Protein AF-H8FYE5-F1 (afdb_monomer_lite)

pLDDT: mean 70.06, std 17.18, range [33.38, 90.69]

Sequence (124 aa):
MNSFDYTNSSDLERLRLALVTTSDHDRAMIVAFCMTSGLMLPKGFAMRWLWWVSRKNRFVKMTAALTHPKTKPLLDDMWRETINWMVAGKDQNDPKSAGGWNSNELNLFVEFLRFIGVFRRRAA

Foldseek 3Di:
DDPPPLLDLVSLVVVLVLCPPPDQLVLQLLLQCCLVVVQDDPDDDSVVVLVVQDPPPSSVVSSVVSPDPVCVVVSVVSSVVVSVLSNVADDPPDPPPPHHGDPVSVVVSVVVCVVVCSPPDPDD

Organism: NCBI:txid1150626

Structure (mmCIF, N/CA/C/O backbone):
data_AF-H8FYE5-F1
#
_entry.id   AF-H8FYE5-F1
#
loop_
_atom_site.group_PDB
_atom_site.id
_atom_site.type_symbol
_atom_site.label_atom_id
_atom_site.label_alt_id
_atom_site.label_comp_id
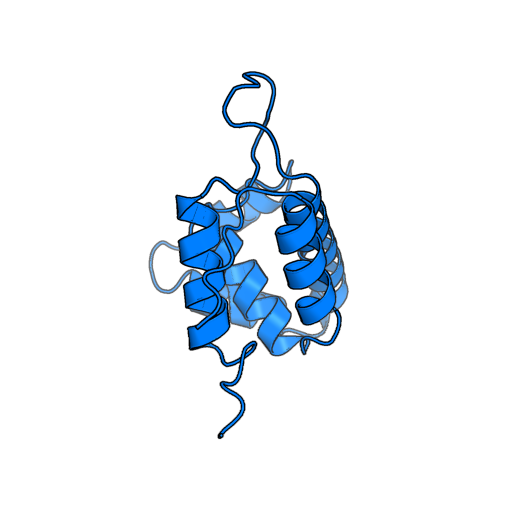_atom_site.label_asym_id
_atom_site.label_entity_id
_atom_site.label_seq_id
_atom_site.pdbx_PDB_ins_code
_atom_site.Cartn_x
_atom_site.Cartn_y
_atom_site.Cartn_z
_atom_site.occupancy
_atom_site.B_iso_or_equiv
_atom_site.auth_seq_id
_atom_site.auth_comp_id
_atom_site.auth_asym_id
_atom_site.auth_atom_id
_atom_site.pdbx_PDB_model_num
ATOM 1 N N . MET A 1 1 ? 8.090 -24.646 -1.520 1.00 35.22 1 MET A N 1
ATOM 2 C CA . MET A 1 1 ? 7.882 -23.186 -1.406 1.00 35.22 1 MET A CA 1
ATOM 3 C C . MET A 1 1 ? 8.187 -22.604 -2.767 1.00 35.22 1 MET A C 1
ATOM 5 O O . MET A 1 1 ? 9.334 -22.695 -3.175 1.00 35.22 1 MET A O 1
ATOM 9 N N . ASN A 1 2 ? 7.193 -22.088 -3.489 1.00 35.72 2 ASN A N 1
ATOM 10 C CA . ASN A 1 2 ? 7.477 -21.366 -4.728 1.00 35.72 2 ASN A CA 1
ATOM 11 C C . ASN A 1 2 ? 8.024 -19.996 -4.323 1.00 35.72 2 ASN A C 1
ATOM 13 O O . ASN A 1 2 ? 7.284 -19.173 -3.780 1.00 35.72 2 ASN A O 1
ATOM 17 N N . SER A 1 3 ? 9.329 -19.792 -4.495 1.00 37.16 3 SER A N 1
ATOM 18 C CA . SER A 1 3 ? 9.897 -18.452 -4.541 1.00 37.16 3 SER A CA 1
ATOM 19 C C . SER A 1 3 ? 9.290 -17.783 -5.764 1.00 37.16 3 SER A C 1
ATOM 21 O O . SER A 1 3 ? 9.541 -18.188 -6.894 1.00 37.16 3 SER A O 1
ATOM 23 N N . PHE A 1 4 ? 8.401 -16.828 -5.542 1.00 45.56 4 PHE A N 1
ATOM 24 C CA . PHE A 1 4 ? 8.023 -15.923 -6.609 1.00 45.56 4 PHE A CA 1
ATOM 25 C C . PHE A 1 4 ? 9.262 -15.078 -6.904 1.00 45.56 4 PHE A C 1
ATOM 27 O O . PHE A 1 4 ? 9.685 -14.288 -6.058 1.00 45.56 4 PHE A O 1
ATOM 34 N N . ASP A 1 5 ? 9.861 -15.271 -8.073 1.00 49.16 5 ASP A N 1
ATOM 35 C CA . ASP A 1 5 ? 10.807 -14.307 -8.616 1.00 49.16 5 ASP A CA 1
ATOM 36 C C . ASP A 1 5 ? 9.969 -13.138 -9.124 1.00 49.16 5 ASP A C 1
ATOM 38 O O . ASP A 1 5 ? 9.611 -13.058 -10.297 1.00 49.16 5 ASP A O 1
ATOM 42 N N . TYR A 1 6 ? 9.600 -12.233 -8.212 1.00 52.91 6 TYR A N 1
ATOM 43 C CA . TYR A 1 6 ? 8.735 -11.081 -8.484 1.00 52.91 6 TYR A CA 1
ATOM 44 C C . TYR A 1 6 ? 9.371 -10.029 -9.429 1.00 52.91 6 TYR A C 1
ATOM 46 O O . TYR A 1 6 ? 9.000 -8.860 -9.435 1.00 52.91 6 TYR A O 1
ATOM 54 N N . THR A 1 7 ? 10.355 -10.436 -10.225 1.00 53.31 7 THR A N 1
ATOM 55 C CA . THR A 1 7 ? 11.058 -9.658 -11.244 1.00 53.31 7 THR A CA 1
ATOM 56 C C . THR A 1 7 ? 10.330 -9.656 -12.591 1.00 53.31 7 THR A C 1
ATOM 58 O O . THR A 1 7 ? 10.700 -8.881 -13.469 1.00 53.31 7 THR A O 1
ATOM 61 N N . ASN A 1 8 ? 9.298 -10.492 -12.775 1.00 61.72 8 ASN A N 1
ATOM 62 C CA . ASN A 1 8 ? 8.506 -10.552 -14.004 1.00 61.72 8 ASN A CA 1
ATOM 63 C C . ASN A 1 8 ? 7.074 -10.011 -13.804 1.00 61.72 8 ASN A C 1
ATOM 65 O O . ASN A 1 8 ? 6.478 -10.120 -12.731 1.00 61.72 8 ASN A O 1
ATOM 69 N N . SER A 1 9 ? 6.494 -9.448 -14.868 1.00 63.34 9 SER A N 1
ATOM 70 C CA . SER A 1 9 ? 5.154 -8.837 -14.854 1.00 63.34 9 SER A CA 1
ATOM 71 C C . SER A 1 9 ? 4.027 -9.808 -14.483 1.00 63.34 9 SER A C 1
ATOM 73 O O . SER A 1 9 ? 3.003 -9.386 -13.946 1.00 63.34 9 SER A O 1
ATOM 75 N N . SER A 1 10 ? 4.207 -11.110 -14.724 1.00 67.31 10 SER A N 1
ATOM 76 C CA . SER A 1 10 ? 3.186 -12.120 -14.428 1.00 67.31 10 SER A CA 1
ATOM 77 C C . SER A 1 10 ? 3.012 -12.356 -12.924 1.00 67.31 10 SER A C 1
ATOM 79 O O . SER A 1 10 ? 1.884 -12.506 -12.453 1.00 67.31 10 SER A O 1
ATOM 81 N N . ASP A 1 11 ? 4.100 -12.326 -12.151 1.00 68.38 11 ASP A N 1
ATOM 82 C CA . ASP A 1 11 ? 4.051 -12.498 -10.698 1.00 68.38 11 ASP A CA 1
ATOM 83 C C . ASP A 1 11 ? 3.521 -11.243 -9.995 1.00 68.38 11 ASP A C 1
ATOM 85 O O . ASP A 1 11 ? 2.785 -11.352 -9.012 1.00 68.38 11 ASP A O 1
ATOM 89 N N . LEU A 1 12 ? 3.789 -10.059 -10.555 1.00 71.00 12 LEU A N 1
ATOM 90 C CA . LEU A 1 12 ? 3.176 -8.796 -10.130 1.00 71.00 12 LEU A CA 1
ATOM 91 C C . LEU A 1 12 ? 1.659 -8.782 -10.370 1.00 71.00 12 LEU A C 1
ATOM 93 O O . LEU A 1 12 ? 0.900 -8.359 -9.497 1.00 71.00 12 LEU A O 1
ATOM 97 N N . GLU A 1 13 ? 1.192 -9.303 -11.507 1.00 72.25 13 GLU A N 1
ATOM 98 C CA . GLU A 1 13 ? -0.245 -9.402 -11.791 1.00 72.25 13 GLU A CA 1
ATOM 99 C C . GLU A 1 13 ? -0.937 -10.425 -10.871 1.00 72.25 13 GLU A C 1
ATOM 101 O O . GLU A 1 13 ? -2.023 -10.163 -10.353 1.00 72.25 13 GLU A O 1
ATOM 106 N N . ARG A 1 14 ? -0.292 -11.563 -10.569 1.00 75.69 14 ARG A N 1
ATOM 107 C CA . ARG A 1 14 ? -0.790 -12.519 -9.559 1.00 75.69 14 ARG A CA 1
ATOM 108 C C . ARG A 1 14 ? -0.896 -11.883 -8.175 1.00 75.69 14 ARG A C 1
ATOM 110 O O . ARG A 1 14 ? -1.896 -12.088 -7.484 1.00 75.69 14 ARG A O 1
ATOM 117 N N . LEU A 1 15 ? 0.116 -11.108 -7.781 1.00 77.00 15 LEU A N 1
ATOM 118 C CA . LEU A 1 15 ? 0.131 -10.382 -6.515 1.00 77.00 15 LEU A CA 1
ATOM 119 C C . LEU A 1 15 ? -1.018 -9.369 -6.458 1.00 77.00 15 LEU A C 1
ATOM 121 O O . LEU A 1 15 ? -1.772 -9.356 -5.487 1.00 77.00 15 LEU A O 1
ATOM 125 N N . ARG A 1 16 ? -1.225 -8.595 -7.529 1.00 78.12 16 ARG A N 1
ATOM 126 C CA . ARG A 1 16 ? -2.368 -7.686 -7.667 1.00 78.12 16 ARG A CA 1
ATOM 127 C C . ARG A 1 16 ? -3.702 -8.407 -7.504 1.00 78.12 16 ARG A C 1
ATOM 129 O O . ARG A 1 16 ? -4.552 -7.924 -6.761 1.00 78.12 16 ARG A O 1
ATOM 136 N N . LEU A 1 17 ? -3.911 -9.523 -8.203 1.00 79.94 17 LEU A N 1
ATOM 137 C CA . LEU A 1 17 ? -5.181 -10.252 -8.154 1.00 79.94 17 LEU A CA 1
ATOM 138 C C . LEU A 1 17 ? -5.512 -10.707 -6.730 1.00 79.94 17 LEU A C 1
ATOM 140 O O . LEU A 1 17 ? -6.659 -10.593 -6.301 1.00 79.94 17 LEU A O 1
ATOM 144 N N . ALA A 1 18 ? -4.504 -11.140 -5.971 1.00 79.38 18 ALA A N 1
ATOM 145 C CA . ALA A 1 18 ? -4.682 -11.525 -4.576 1.00 79.38 18 ALA A CA 1
ATOM 146 C C . ALA A 1 18 ? -5.030 -10.345 -3.645 1.00 79.38 18 ALA A C 1
ATOM 148 O O . ALA A 1 18 ? -5.592 -10.555 -2.572 1.00 79.38 18 ALA A O 1
ATOM 149 N N . LEU A 1 19 ? -4.734 -9.110 -4.058 1.00 82.81 19 LEU A N 1
ATOM 150 C CA . LEU A 1 19 ? -5.026 -7.892 -3.303 1.00 82.81 19 LEU A CA 1
ATOM 151 C C . LEU A 1 19 ? -6.408 -7.288 -3.617 1.00 82.81 19 LEU A C 1
ATOM 153 O O . LEU A 1 19 ? -6.904 -6.444 -2.873 1.00 82.81 19 LEU A O 1
ATOM 157 N N . VAL A 1 20 ? -7.089 -7.715 -4.685 1.00 78.56 20 VAL A N 1
ATOM 158 C CA . VAL A 1 20 ? -8.405 -7.156 -5.066 1.00 78.56 20 VAL A CA 1
ATOM 159 C C . VAL A 1 20 ? -9.440 -7.307 -3.941 1.00 78.56 20 VAL A C 1
ATOM 161 O O . VAL A 1 20 ? -10.239 -6.399 -3.697 1.00 78.56 20 VAL A O 1
ATOM 164 N N . THR A 1 21 ? -9.397 -8.422 -3.211 1.00 76.06 21 THR A N 1
ATOM 165 C CA . THR A 1 21 ? -10.352 -8.761 -2.143 1.00 76.06 21 THR A CA 1
ATOM 166 C C . THR A 1 21 ? -9.931 -8.274 -0.754 1.00 76.06 21 THR A C 1
ATOM 168 O O . THR A 1 21 ? -10.549 -8.648 0.240 1.00 76.06 21 THR A O 1
ATOM 171 N N . THR A 1 22 ? -8.871 -7.471 -0.656 1.00 85.62 22 THR A N 1
ATOM 172 C CA . THR A 1 22 ? -8.345 -6.971 0.619 1.00 85.62 22 THR A CA 1
ATOM 173 C C . THR A 1 22 ? -9.330 -6.006 1.286 1.00 85.62 22 THR A C 1
ATOM 175 O O . THR A 1 22 ? -9.920 -5.163 0.608 1.00 85.62 22 THR A O 1
ATOM 178 N N . SER A 1 23 ? -9.510 -6.130 2.606 1.00 90.00 23 SER A N 1
ATOM 179 C CA . SER A 1 23 ? -10.424 -5.285 3.388 1.00 90.00 23 SER A CA 1
ATOM 180 C C . SER A 1 23 ? -9.965 -3.821 3.420 1.00 90.00 23 SER A C 1
ATOM 182 O O . SER A 1 23 ? -8.776 -3.549 3.275 1.00 90.00 23 SER A O 1
ATOM 184 N N . ASP A 1 24 ? -10.869 -2.866 3.663 1.00 89.56 24 ASP A N 1
ATOM 185 C CA . ASP A 1 24 ? -10.500 -1.441 3.774 1.00 89.56 24 ASP A CA 1
ATOM 186 C C . ASP A 1 24 ? -9.427 -1.196 4.849 1.00 89.56 24 ASP A C 1
ATOM 188 O O . ASP A 1 24 ? -8.533 -0.372 4.663 1.00 89.56 24 ASP A O 1
ATOM 192 N N . HIS A 1 25 ? -9.481 -1.939 5.958 1.00 90.06 25 HIS A N 1
ATOM 193 C CA . HIS A 1 25 ? -8.484 -1.840 7.022 1.00 90.06 25 HIS A CA 1
ATOM 194 C C . HIS A 1 25 ? -7.093 -2.257 6.533 1.00 90.06 25 HIS A C 1
ATOM 196 O O . HIS A 1 25 ? -6.123 -1.519 6.702 1.00 90.06 25 HIS A O 1
ATOM 202 N N . ASP A 1 26 ? -7.008 -3.403 5.863 1.00 90.69 26 ASP A N 1
ATOM 203 C CA . ASP A 1 26 ? -5.751 -3.914 5.324 1.00 90.69 26 ASP A CA 1
ATOM 204 C C . ASP A 1 26 ? -5.238 -3.022 4.187 1.00 90.69 26 ASP A C 1
ATOM 206 O O . ASP A 1 26 ? -4.050 -2.712 4.139 1.00 90.69 26 ASP A O 1
ATOM 210 N N . ARG A 1 27 ? -6.124 -2.517 3.314 1.00 90.69 27 ARG A N 1
ATOM 211 C CA . ARG A 1 27 ? -5.770 -1.526 2.282 1.00 90.69 27 ARG A CA 1
ATOM 212 C C . ARG A 1 27 ? -5.144 -0.287 2.916 1.00 90.69 27 ARG A C 1
ATOM 214 O O . ARG A 1 27 ? -4.101 0.167 2.452 1.00 90.69 27 ARG A O 1
ATOM 221 N N . ALA A 1 28 ? -5.732 0.230 3.996 1.00 90.56 28 ALA A N 1
ATOM 222 C CA . ALA A 1 28 ? -5.199 1.379 4.723 1.00 90.56 28 ALA A CA 1
ATOM 223 C C . ALA A 1 28 ? -3.819 1.090 5.328 1.00 90.56 28 ALA A C 1
ATOM 225 O O . ALA A 1 28 ? -2.921 1.923 5.208 1.00 90.56 28 ALA A O 1
ATOM 226 N N . MET A 1 29 ? -3.619 -0.090 5.923 1.00 90.69 29 MET A N 1
ATOM 227 C CA . MET A 1 29 ? -2.310 -0.516 6.431 1.00 90.69 29 MET A CA 1
ATOM 228 C C . MET A 1 29 ? -1.268 -0.614 5.315 1.00 90.69 29 MET A C 1
ATOM 230 O O . MET A 1 29 ? -0.144 -0.146 5.481 1.00 90.69 29 MET A O 1
ATOM 234 N N . ILE A 1 30 ? -1.634 -1.188 4.171 1.00 89.56 30 ILE A N 1
ATOM 235 C CA . ILE A 1 30 ? -0.742 -1.358 3.024 1.00 89.56 30 ILE A CA 1
ATOM 236 C C . ILE A 1 30 ? -0.342 -0.003 2.441 1.00 89.56 30 ILE A C 1
ATOM 238 O O . ILE A 1 30 ? 0.847 0.278 2.298 1.00 89.56 30 ILE A O 1
ATOM 242 N N . VAL A 1 31 ? -1.315 0.866 2.163 1.00 88.44 31 VAL A N 1
ATOM 243 C CA . VAL A 1 31 ? -1.057 2.222 1.662 1.00 88.44 31 VAL A CA 1
ATOM 244 C C . VAL A 1 31 ? -0.194 2.999 2.654 1.00 88.44 31 VAL A C 1
ATOM 246 O O . VAL A 1 31 ? 0.785 3.634 2.255 1.00 88.44 31 VAL A O 1
ATOM 249 N N . ALA A 1 32 ? -0.504 2.916 3.952 1.00 87.44 32 ALA A N 1
ATOM 250 C CA . ALA A 1 32 ? 0.286 3.570 4.984 1.00 87.44 32 ALA A CA 1
ATOM 251 C C . ALA A 1 32 ? 1.736 3.066 4.988 1.00 87.44 32 ALA A C 1
ATOM 253 O O . ALA A 1 32 ? 2.661 3.877 5.042 1.00 87.44 32 ALA A O 1
ATOM 254 N N . PHE A 1 33 ? 1.947 1.753 4.880 1.00 86.88 33 PHE A N 1
ATOM 255 C CA . PHE A 1 33 ? 3.279 1.161 4.803 1.00 86.88 33 PHE A CA 1
ATOM 256 C C . PHE A 1 33 ? 4.051 1.674 3.585 1.00 86.88 33 PHE A C 1
ATOM 258 O O . PHE A 1 33 ? 5.133 2.237 3.763 1.00 86.88 33 PHE A O 1
ATOM 265 N N . CYS A 1 34 ? 3.476 1.573 2.381 1.00 82.38 34 CYS A N 1
ATOM 266 C CA . CYS A 1 34 ? 4.102 2.034 1.138 1.00 82.38 34 CYS A CA 1
ATOM 267 C C . CYS A 1 34 ? 4.553 3.495 1.232 1.00 82.38 34 CYS A C 1
ATOM 269 O O . CYS A 1 34 ? 5.683 3.833 0.881 1.00 82.38 34 CYS A O 1
ATOM 271 N N . MET A 1 35 ? 3.687 4.348 1.777 1.00 79.44 35 MET A N 1
ATOM 272 C CA . MET A 1 35 ? 3.929 5.777 1.935 1.00 79.44 35 MET A CA 1
ATOM 273 C C . MET A 1 35 ? 4.987 6.088 3.003 1.00 79.44 35 MET A C 1
ATOM 275 O O . MET A 1 35 ? 5.848 6.939 2.788 1.00 79.44 35 MET A O 1
ATOM 279 N N . THR A 1 36 ? 4.951 5.424 4.166 1.00 79.00 36 THR A N 1
ATOM 280 C CA . THR A 1 36 ? 5.938 5.677 5.233 1.00 79.00 36 THR A CA 1
ATOM 281 C C . THR A 1 36 ? 7.317 5.107 4.945 1.00 79.00 36 THR A C 1
ATOM 283 O O . THR A 1 36 ? 8.305 5.671 5.414 1.00 79.00 36 THR A O 1
ATOM 286 N N . SER A 1 37 ? 7.375 4.005 4.200 1.00 75.94 37 SER A N 1
ATOM 287 C CA . SER A 1 37 ? 8.610 3.308 3.844 1.00 75.94 37 SER A CA 1
ATOM 288 C C . SER A 1 37 ? 9.223 3.838 2.544 1.00 75.94 37 SER A C 1
ATOM 290 O O . SER A 1 37 ? 10.305 3.404 2.169 1.00 75.94 37 SER A O 1
ATOM 292 N N . GLY A 1 38 ? 8.555 4.780 1.864 1.00 72.12 38 GLY A N 1
ATOM 293 C CA . GLY A 1 38 ? 9.042 5.378 0.620 1.00 72.12 38 GLY A CA 1
ATOM 294 C C . GLY A 1 38 ? 9.028 4.428 -0.579 1.00 72.12 38 GLY A C 1
ATOM 295 O O . GLY A 1 38 ? 9.727 4.691 -1.546 1.00 72.12 38 GLY A O 1
ATOM 296 N N . LEU A 1 39 ? 8.237 3.349 -0.523 1.00 69.75 39 LEU A N 1
ATOM 297 C CA . LEU A 1 39 ? 8.156 2.321 -1.576 1.00 69.75 39 LEU A CA 1
ATOM 298 C C . LEU A 1 39 ? 7.378 2.814 -2.803 1.00 69.75 39 LEU A C 1
ATOM 300 O O . LEU A 1 39 ? 7.447 2.230 -3.878 1.00 69.75 39 LEU A O 1
ATOM 304 N N . MET A 1 40 ? 6.617 3.896 -2.636 1.00 64.44 40 MET A N 1
ATOM 305 C CA . MET A 1 40 ? 5.956 4.608 -3.717 1.00 64.44 40 MET A CA 1
ATOM 306 C C . MET A 1 40 ? 6.115 6.108 -3.537 1.00 64.44 40 MET A C 1
ATOM 308 O O . MET A 1 40 ? 5.886 6.646 -2.453 1.00 64.44 40 MET A O 1
ATOM 312 N N . LEU A 1 41 ? 6.445 6.791 -4.631 1.00 54.19 41 LEU A N 1
ATOM 313 C CA . LEU A 1 41 ? 6.341 8.240 -4.725 1.00 54.19 41 LEU A CA 1
ATOM 314 C C . LEU A 1 41 ? 5.019 8.573 -5.425 1.00 54.19 41 LEU A C 1
ATOM 316 O O . LEU A 1 41 ? 4.957 8.531 -6.655 1.00 54.19 41 LEU A O 1
ATOM 320 N N . PRO A 1 42 ? 3.942 8.893 -4.688 1.00 48.81 42 PRO A N 1
ATOM 321 C CA . PRO A 1 42 ? 2.746 9.424 -5.328 1.00 48.81 42 PRO A CA 1
ATOM 322 C C . PRO A 1 42 ? 3.106 10.713 -6.080 1.00 48.81 42 PRO A C 1
ATOM 324 O O . PRO A 1 42 ? 3.801 11.590 -5.553 1.00 48.81 42 PRO A O 1
ATOM 327 N N . LYS A 1 43 ? 2.636 10.855 -7.324 1.00 45.81 43 LYS A N 1
ATOM 328 C CA . LYS A 1 43 ? 2.782 12.115 -8.063 1.00 45.81 43 LYS A CA 1
ATOM 329 C C . LYS A 1 43 ? 1.877 13.169 -7.414 1.00 45.81 43 LYS A C 1
ATOM 331 O O . LYS A 1 43 ? 0.660 13.086 -7.503 1.00 45.81 43 LYS A O 1
ATOM 336 N N . GLY A 1 44 ? 2.461 14.193 -6.790 1.00 47.31 44 GLY A N 1
ATOM 337 C CA . GLY A 1 44 ? 1.714 15.342 -6.261 1.00 47.31 44 GLY A CA 1
ATOM 338 C C . GLY A 1 44 ? 1.233 15.209 -4.806 1.00 47.31 44 GLY A C 1
ATOM 339 O O . GLY A 1 44 ? 1.946 14.674 -3.962 1.00 47.31 44 GLY A O 1
ATOM 340 N N . PHE A 1 45 ? 0.059 15.795 -4.512 1.00 46.53 45 PHE A N 1
ATOM 341 C CA . PHE A 1 45 ? -0.513 16.240 -3.214 1.00 46.53 45 PHE A CA 1
ATOM 342 C C . PHE A 1 45 ? -0.185 15.407 -1.949 1.00 46.53 45 PHE A C 1
ATOM 344 O O . PHE A 1 45 ? -0.061 15.959 -0.853 1.00 46.53 45 PHE A O 1
ATOM 351 N N . ALA A 1 46 ? 0.017 14.099 -2.089 1.00 52.25 46 ALA A N 1
ATOM 352 C CA . ALA A 1 46 ? 0.384 13.172 -1.023 1.00 52.25 46 ALA A CA 1
ATOM 353 C C . ALA A 1 46 ? 1.760 13.458 -0.371 1.00 52.25 46 ALA A C 1
ATOM 355 O O . ALA A 1 46 ? 1.934 13.225 0.827 1.00 52.25 46 ALA A O 1
ATOM 356 N N . MET A 1 47 ? 2.708 14.065 -1.099 1.00 49.75 47 MET A N 1
ATOM 357 C CA . MET A 1 47 ? 4.013 14.477 -0.550 1.00 49.75 47 MET A CA 1
ATOM 358 C C . MET A 1 47 ? 3.873 15.607 0.494 1.00 49.75 47 MET A C 1
ATOM 360 O O . MET A 1 47 ? 4.613 15.653 1.477 1.00 49.75 47 MET A O 1
ATOM 364 N N . ARG A 1 48 ? 2.869 16.483 0.330 1.00 49.47 48 ARG A N 1
ATOM 365 C CA . ARG A 1 48 ? 2.533 17.556 1.284 1.00 49.47 48 ARG A CA 1
ATOM 366 C C . ARG A 1 48 ? 1.906 17.005 2.568 1.00 49.47 48 ARG A C 1
ATOM 368 O O . ARG A 1 48 ? 2.210 17.509 3.642 1.00 49.47 48 ARG A O 1
ATOM 375 N N . TRP A 1 49 ? 1.088 15.956 2.474 1.00 54.81 49 TRP A N 1
ATOM 376 C CA . TRP A 1 49 ? 0.490 15.285 3.637 1.00 54.81 49 TRP A CA 1
ATOM 377 C C . TRP A 1 49 ? 1.517 14.488 4.453 1.00 54.81 49 TRP A C 1
ATOM 379 O O . TRP A 1 49 ? 1.524 14.578 5.679 1.00 54.81 49 TRP A O 1
ATOM 389 N N . LEU A 1 50 ? 2.441 13.781 3.790 1.00 53.97 50 LEU A N 1
ATOM 390 C CA . LEU A 1 50 ? 3.546 13.052 4.435 1.00 53.97 50 LEU A CA 1
ATOM 391 C C . LEU A 1 50 ? 4.446 13.954 5.298 1.00 53.97 50 LEU A C 1
ATOM 393 O O . LEU A 1 50 ? 4.946 13.507 6.330 1.00 53.97 50 LEU A O 1
ATOM 397 N N . TRP A 1 51 ? 4.615 15.223 4.913 1.00 53.47 51 TRP A N 1
ATOM 398 C CA . TRP A 1 51 ? 5.358 16.221 5.692 1.00 53.47 51 TRP A CA 1
ATOM 399 C C . TRP A 1 51 ? 4.652 16.644 6.991 1.00 53.47 51 TRP A C 1
ATOM 401 O O . TRP A 1 51 ? 5.326 16.997 7.958 1.00 53.47 51 TRP A O 1
ATOM 411 N N . TRP A 1 52 ? 3.316 16.585 7.045 1.00 53.97 52 TRP A N 1
ATOM 412 C CA . TRP A 1 52 ? 2.531 16.972 8.227 1.00 53.97 52 TRP A CA 1
ATOM 413 C C . TRP A 1 52 ? 2.450 15.870 9.296 1.00 53.97 52 TRP A C 1
ATOM 415 O O . TRP A 1 52 ? 2.195 16.155 10.469 1.00 53.97 52 TRP A O 1
ATOM 425 N N . VAL A 1 53 ? 2.707 14.607 8.941 1.00 56.81 53 VAL A N 1
ATOM 426 C CA . VAL A 1 53 ? 2.700 13.496 9.904 1.00 56.81 53 VAL A CA 1
ATOM 427 C C . VAL A 1 53 ? 4.048 13.447 10.637 1.00 56.81 53 VAL A C 1
ATOM 429 O O . VAL A 1 53 ? 5.059 12.999 10.101 1.00 56.81 53 VAL A O 1
ATOM 432 N N . SER A 1 54 ? 4.072 13.931 11.885 1.00 53.38 54 SER A N 1
ATOM 433 C CA . SER A 1 54 ? 5.279 14.031 12.726 1.00 53.38 54 SER A CA 1
ATOM 434 C C . SER A 1 54 ? 6.127 12.744 12.791 1.00 53.38 54 SER A C 1
ATOM 436 O O . SER A 1 54 ? 5.607 11.637 12.694 1.00 53.38 54 SER A O 1
ATOM 438 N N . ARG A 1 55 ? 7.449 12.875 13.013 1.00 59.56 55 ARG A N 1
ATOM 439 C CA . ARG A 1 55 ? 8.450 11.786 12.890 1.00 59.56 55 ARG A CA 1
ATOM 440 C C . ARG A 1 55 ? 8.155 10.497 13.689 1.00 59.56 55 ARG A C 1
ATOM 442 O O . ARG A 1 55 ? 8.653 9.448 13.289 1.00 59.56 55 ARG A O 1
ATOM 449 N N . LYS A 1 56 ? 7.356 10.544 14.768 1.00 67.50 56 LYS A N 1
ATOM 450 C CA . LYS A 1 56 ? 6.978 9.377 15.595 1.00 67.50 56 LYS A CA 1
ATOM 451 C C . LYS A 1 56 ? 5.599 8.826 15.206 1.00 67.50 56 LYS A C 1
ATOM 453 O O . LYS A 1 56 ? 4.641 9.587 15.070 1.00 67.50 56 LYS A O 1
ATOM 458 N N . ASN A 1 57 ? 5.492 7.499 15.111 1.00 77.56 57 ASN A N 1
ATOM 459 C CA . ASN A 1 57 ? 4.252 6.755 14.840 1.00 77.56 57 ASN A CA 1
ATOM 460 C C . ASN A 1 57 ? 3.574 7.106 13.501 1.00 77.56 57 ASN A C 1
ATOM 462 O O . ASN A 1 57 ? 2.349 7.055 13.400 1.00 77.56 57 ASN A O 1
ATOM 466 N N . ARG A 1 58 ? 4.360 7.454 12.468 1.00 80.12 58 ARG A N 1
ATOM 467 C CA . ARG A 1 58 ? 3.842 7.825 11.136 1.00 80.12 58 ARG A CA 1
ATOM 468 C C . ARG A 1 58 ? 2.922 6.759 10.543 1.00 80.12 58 ARG A C 1
ATOM 470 O O . ARG A 1 58 ? 1.852 7.104 10.058 1.00 80.12 58 ARG A O 1
ATOM 477 N N . PHE A 1 59 ? 3.307 5.488 10.663 1.00 83.81 59 PHE A N 1
ATOM 478 C CA . PHE A 1 59 ? 2.510 4.356 10.193 1.00 83.81 59 PHE A CA 1
ATOM 479 C C . PHE A 1 59 ? 1.139 4.318 10.879 1.00 83.81 59 PHE A C 1
ATOM 481 O O . PHE A 1 59 ? 0.119 4.441 10.216 1.00 83.81 59 PHE A O 1
ATOM 488 N N . VAL A 1 60 ? 1.115 4.280 12.216 1.00 84.69 60 VAL A N 1
ATOM 489 C CA . VAL A 1 60 ? -0.127 4.220 13.010 1.00 84.69 60 VAL A CA 1
ATOM 490 C C . VAL A 1 60 ? -1.052 5.401 12.711 1.00 84.69 60 VAL A C 1
ATOM 492 O O . VAL A 1 60 ? -2.251 5.214 12.526 1.00 84.69 60 VAL A O 1
ATOM 495 N N . LYS A 1 61 ? -0.502 6.620 12.631 1.00 84.94 61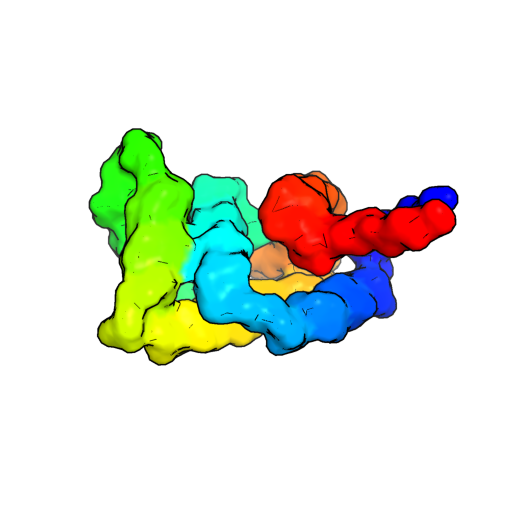 LYS A N 1
ATOM 496 C CA . LYS A 1 61 ? -1.283 7.830 12.339 1.00 84.94 61 LYS A CA 1
ATOM 497 C C . LYS A 1 61 ? -1.881 7.808 10.939 1.00 84.94 61 LYS A C 1
ATOM 499 O O . LYS A 1 61 ? -3.030 8.200 10.775 1.00 84.94 61 LYS A O 1
ATOM 504 N N . MET A 1 62 ? -1.116 7.363 9.945 1.00 83.75 62 MET A N 1
ATOM 505 C CA . MET A 1 62 ? -1.597 7.299 8.570 1.00 83.75 62 MET A CA 1
ATOM 506 C C . MET A 1 62 ? -2.633 6.190 8.392 1.00 83.75 62 MET A C 1
ATOM 508 O O . MET A 1 62 ? -3.674 6.450 7.802 1.00 83.75 62 MET A O 1
ATOM 512 N N . THR A 1 63 ? -2.421 5.016 8.991 1.00 87.75 63 THR A N 1
ATOM 513 C CA . THR A 1 63 ? -3.432 3.952 9.025 1.00 87.75 63 THR A CA 1
ATOM 514 C C . THR A 1 63 ? -4.726 4.459 9.658 1.00 87.75 63 THR A C 1
ATOM 516 O O . THR A 1 63 ? -5.777 4.357 9.039 1.00 87.75 63 THR A O 1
ATOM 519 N N . ALA A 1 64 ? -4.659 5.087 10.839 1.00 86.88 64 ALA A N 1
ATOM 520 C CA . ALA A 1 64 ? -5.839 5.633 11.516 1.00 86.88 64 ALA A CA 1
ATOM 521 C C . ALA A 1 64 ? -6.542 6.740 10.710 1.00 86.88 64 ALA A C 1
ATOM 523 O O . ALA A 1 64 ? -7.767 6.848 10.732 1.00 86.88 64 ALA A O 1
ATOM 524 N N . ALA A 1 65 ? -5.780 7.568 9.991 1.00 86.69 65 ALA A N 1
ATOM 525 C CA . ALA A 1 65 ? -6.341 8.596 9.123 1.00 86.69 65 ALA A CA 1
ATOM 526 C C . ALA A 1 65 ? -7.054 7.992 7.906 1.00 86.69 65 ALA A C 1
ATOM 528 O O . ALA A 1 65 ? -8.099 8.503 7.514 1.00 86.69 65 ALA A O 1
ATOM 529 N N . LEU A 1 66 ? -6.517 6.920 7.321 1.00 87.88 66 LEU A N 1
ATOM 530 C CA . LEU A 1 66 ? -7.068 6.255 6.136 1.00 87.88 66 LEU A CA 1
ATOM 531 C C . LEU A 1 66 ? -8.242 5.319 6.453 1.00 87.88 66 LEU A C 1
ATOM 533 O O . LEU A 1 66 ? -9.072 5.081 5.584 1.00 87.88 66 LEU A O 1
ATOM 537 N N . THR A 1 67 ? -8.356 4.820 7.686 1.00 89.56 67 THR A N 1
ATOM 538 C CA . THR A 1 67 ? -9.519 4.030 8.127 1.00 89.56 67 THR A CA 1
ATOM 539 C C . THR A 1 67 ? -10.725 4.890 8.512 1.00 89.56 67 THR A C 1
ATOM 541 O O . THR A 1 67 ? -11.804 4.358 8.773 1.00 89.56 67 THR A O 1
ATOM 544 N N . HIS A 1 68 ? -10.576 6.216 8.569 1.00 87.75 68 HIS A N 1
ATOM 545 C CA . HIS A 1 68 ? -11.671 7.113 8.916 1.00 87.75 68 HIS A CA 1
ATOM 546 C C . HIS A 1 68 ? -12.712 7.180 7.772 1.00 87.75 68 HIS A C 1
ATOM 548 O O . HIS A 1 68 ? -12.348 7.422 6.627 1.00 87.75 68 HIS A O 1
ATOM 554 N N . PRO A 1 69 ? -14.032 7.081 8.026 1.00 87.19 69 PRO A N 1
ATOM 555 C CA . PRO A 1 69 ? -15.035 7.027 6.950 1.00 87.19 69 PRO A CA 1
ATOM 556 C C . PRO A 1 69 ? -14.988 8.208 5.964 1.00 87.19 69 PRO A C 1
ATOM 558 O O . PRO A 1 69 ? -15.194 8.037 4.766 1.00 87.19 69 PRO A O 1
ATOM 561 N N . LYS A 1 70 ? -14.663 9.414 6.454 1.00 87.75 70 LYS A N 1
ATOM 562 C CA . LYS A 1 70 ? -14.531 10.630 5.621 1.00 87.75 70 LYS A CA 1
ATOM 563 C C . LYS A 1 70 ? -13.356 10.596 4.633 1.00 87.75 70 LYS A C 1
ATOM 565 O O . LYS A 1 70 ? -13.342 11.399 3.708 1.00 87.75 70 LYS A O 1
ATOM 570 N N . THR A 1 71 ? -12.373 9.721 4.831 1.00 86.00 71 THR A N 1
ATOM 571 C CA . THR A 1 71 ? -11.190 9.592 3.966 1.00 86.00 71 THR A CA 1
ATOM 572 C C . THR A 1 71 ? -11.257 8.353 3.076 1.00 86.00 71 THR A C 1
ATOM 574 O O . THR A 1 71 ? -10.326 8.124 2.310 1.00 86.00 71 THR A O 1
ATOM 577 N N . LYS A 1 72 ? -12.367 7.598 3.086 1.00 85.56 72 LYS A N 1
ATOM 578 C CA . LYS A 1 72 ? -12.565 6.437 2.203 1.00 85.56 72 LYS A CA 1
ATOM 579 C C . LYS A 1 72 ? -12.292 6.747 0.718 1.00 85.56 72 LYS A C 1
ATOM 581 O O . LYS A 1 72 ? -11.550 5.980 0.114 1.00 85.56 72 LYS A O 1
ATOM 586 N N . PRO A 1 73 ? -12.762 7.872 0.134 1.00 88.56 73 PRO A N 1
ATOM 587 C CA . PRO A 1 73 ? -12.436 8.195 -1.259 1.00 88.56 73 PRO A CA 1
ATOM 588 C C . PRO A 1 73 ? -10.928 8.353 -1.502 1.00 88.56 73 PRO A C 1
ATOM 590 O O . PRO A 1 73 ? -10.409 7.891 -2.511 1.00 88.56 73 PRO A O 1
ATOM 593 N N . LEU A 1 74 ? -10.210 8.948 -0.542 1.00 85.38 74 LEU A N 1
ATOM 594 C CA . LEU A 1 74 ? -8.755 9.082 -0.601 1.00 85.38 74 LEU A CA 1
ATOM 595 C C . LEU A 1 74 ? -8.067 7.714 -0.512 1.00 85.38 74 LEU A C 1
ATOM 597 O O . LEU A 1 74 ? -7.120 7.464 -1.251 1.00 85.38 74 LEU A O 1
ATOM 601 N N . LEU A 1 75 ? -8.539 6.825 0.368 1.00 87.75 75 LEU A N 1
ATOM 602 C CA . LEU A 1 75 ? -8.030 5.458 0.458 1.00 87.75 75 LEU A CA 1
ATOM 603 C C . LEU A 1 75 ? -8.227 4.704 -0.863 1.00 87.75 75 LEU A C 1
ATOM 605 O O . LEU A 1 75 ? -7.280 4.082 -1.334 1.00 87.75 75 LEU A O 1
ATOM 609 N N . ASP A 1 76 ? -9.412 4.779 -1.470 1.00 89.12 76 ASP A N 1
ATOM 610 C CA . ASP A 1 76 ? -9.709 4.113 -2.742 1.00 89.12 76 ASP A CA 1
ATOM 611 C C . ASP A 1 76 ? -8.812 4.637 -3.880 1.00 89.12 76 ASP A C 1
ATOM 613 O O . ASP A 1 76 ? -8.267 3.848 -4.658 1.00 89.12 76 ASP A O 1
ATOM 617 N N . ASP A 1 77 ? -8.586 5.954 -3.941 1.00 86.75 77 ASP A N 1
ATOM 618 C CA . ASP A 1 77 ? -7.678 6.576 -4.909 1.00 86.75 77 ASP A CA 1
ATOM 619 C C . ASP A 1 77 ? -6.221 6.133 -4.701 1.00 86.75 77 ASP A C 1
ATOM 621 O O . ASP A 1 77 ? -5.566 5.688 -5.648 1.00 86.75 77 ASP A O 1
ATOM 625 N N . MET A 1 78 ? -5.720 6.193 -3.464 1.00 85.06 78 MET A N 1
ATOM 626 C CA . MET A 1 78 ? -4.352 5.780 -3.125 1.00 85.06 78 MET A CA 1
ATOM 627 C C . MET A 1 78 ? -4.133 4.278 -3.316 1.00 85.06 78 MET A C 1
ATOM 629 O O . MET A 1 78 ? -3.052 3.846 -3.723 1.00 85.06 78 MET A O 1
ATOM 633 N N . TRP A 1 79 ? -5.155 3.470 -3.045 1.00 87.88 79 TRP A N 1
ATOM 634 C CA . TRP A 1 79 ? -5.135 2.035 -3.283 1.00 87.88 79 TRP A CA 1
ATOM 635 C C . TRP A 1 79 ? -5.044 1.723 -4.776 1.00 87.88 79 TRP A C 1
ATOM 637 O O . TRP A 1 79 ? -4.188 0.943 -5.195 1.00 87.88 79 TRP A O 1
ATOM 647 N N . ARG A 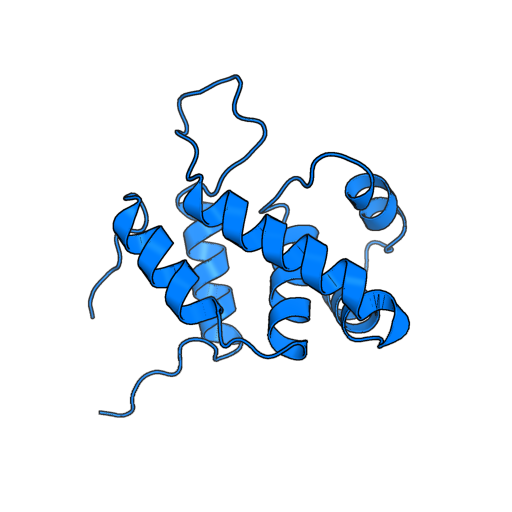1 80 ? -5.871 2.382 -5.598 1.00 84.62 80 ARG A N 1
ATOM 648 C CA . ARG A 1 80 ? -5.823 2.253 -7.060 1.00 84.62 80 ARG A CA 1
ATOM 649 C C . ARG A 1 80 ? -4.449 2.629 -7.602 1.00 84.62 80 ARG A C 1
ATOM 651 O O . ARG A 1 80 ? -3.914 1.907 -8.440 1.00 84.62 80 ARG A O 1
ATOM 658 N N . GLU A 1 81 ? -3.861 3.723 -7.120 1.00 80.12 81 GLU A N 1
ATOM 659 C CA . GLU A 1 81 ? -2.484 4.068 -7.472 1.00 80.12 81 GLU A CA 1
ATOM 660 C C . GLU A 1 81 ? -1.515 2.968 -7.032 1.00 80.12 81 GLU A C 1
ATOM 662 O O . GLU A 1 81 ? -0.743 2.485 -7.854 1.00 80.12 81 GLU A O 1
ATOM 667 N N . THR A 1 82 ? -1.607 2.486 -5.793 1.00 81.00 82 THR A N 1
ATOM 668 C CA . THR A 1 82 ? -0.721 1.428 -5.281 1.00 81.00 82 THR A CA 1
ATOM 669 C C . THR A 1 82 ? -0.688 0.194 -6.179 1.00 81.00 82 THR A C 1
ATOM 671 O O . THR A 1 82 ? 0.385 -0.290 -6.547 1.00 81.00 82 THR A O 1
ATOM 674 N N . ILE A 1 83 ? -1.862 -0.265 -6.608 1.00 81.00 83 ILE A N 1
ATOM 675 C CA . ILE A 1 83 ? -1.999 -1.398 -7.523 1.00 81.00 83 ILE A CA 1
ATOM 676 C C . ILE A 1 83 ? -1.473 -1.070 -8.927 1.00 81.00 83 ILE A C 1
ATOM 678 O O . ILE A 1 83 ? -0.751 -1.876 -9.514 1.00 81.00 83 ILE A O 1
ATOM 682 N N . ASN A 1 84 ? -1.781 0.111 -9.466 1.00 77.38 84 ASN A N 1
ATOM 683 C CA . ASN A 1 84 ? -1.330 0.501 -10.804 1.00 77.38 84 ASN A CA 1
ATOM 684 C C . ASN A 1 84 ? 0.201 0.575 -10.904 1.00 77.38 84 ASN A C 1
ATOM 686 O O . ASN A 1 84 ? 0.768 0.131 -11.899 1.00 77.38 84 ASN A O 1
ATOM 690 N N . TRP A 1 85 ? 0.881 1.100 -9.882 1.00 74.75 85 TRP A N 1
ATOM 691 C CA . TRP A 1 85 ? 2.347 1.181 -9.868 1.00 74.75 85 TRP A CA 1
ATOM 692 C C . TRP A 1 85 ? 3.016 -0.181 -9.673 1.00 74.75 85 TRP A C 1
ATOM 694 O O . TRP A 1 85 ? 4.109 -0.398 -10.193 1.00 74.75 85 TRP A O 1
ATOM 704 N N . MET A 1 86 ? 2.362 -1.106 -8.966 1.00 73.38 86 MET A N 1
ATOM 705 C CA . MET A 1 86 ? 2.815 -2.492 -8.844 1.00 73.38 86 MET A CA 1
ATOM 706 C C . MET A 1 86 ? 2.831 -3.205 -10.195 1.00 73.38 86 MET A C 1
ATOM 708 O O . MET A 1 86 ? 3.835 -3.810 -10.546 1.00 73.38 86 MET A O 1
ATOM 712 N N . VAL A 1 87 ? 1.761 -3.084 -10.983 1.00 68.00 87 VAL A N 1
ATOM 713 C CA . VAL A 1 87 ? 1.665 -3.722 -12.311 1.00 68.00 87 VAL A CA 1
ATOM 714 C C . VAL A 1 87 ? 2.531 -3.025 -13.350 1.00 68.00 87 VAL A C 1
ATOM 716 O O . VAL A 1 87 ? 3.095 -3.678 -14.224 1.00 68.00 87 VAL A O 1
ATOM 719 N N . ALA A 1 88 ? 2.656 -1.698 -13.261 1.00 67.00 88 ALA A N 1
ATOM 720 C CA . ALA A 1 88 ? 3.446 -0.920 -14.207 1.00 67.00 88 ALA A CA 1
ATOM 721 C C . ALA A 1 88 ? 4.954 -1.214 -14.137 1.00 67.00 88 ALA A C 1
ATOM 723 O O . ALA A 1 88 ? 5.651 -0.773 -15.048 1.00 67.00 88 ALA A O 1
ATOM 724 N N . GLY A 1 89 ? 5.429 -1.918 -13.091 1.00 55.31 89 GLY A N 1
ATOM 725 C CA . GLY A 1 89 ? 6.744 -2.565 -12.989 1.00 55.31 89 GLY A CA 1
ATOM 726 C C . GLY A 1 89 ? 7.835 -1.884 -13.809 1.00 55.31 89 GLY A C 1
ATOM 727 O O . GLY A 1 89 ? 8.212 -2.386 -14.865 1.00 55.31 89 GLY A O 1
ATOM 728 N N . LYS A 1 90 ? 8.286 -0.696 -13.392 1.00 54.28 90 LYS A N 1
ATOM 729 C CA . LYS A 1 90 ? 9.245 0.053 -14.204 1.00 54.28 90 LYS A CA 1
ATOM 730 C C . LYS A 1 90 ? 10.664 -0.483 -14.051 1.00 54.28 90 LYS A C 1
ATOM 732 O O . LYS A 1 90 ? 11.171 -0.640 -12.944 1.00 54.28 90 LYS A O 1
ATOM 737 N N . ASP A 1 91 ? 11.269 -0.700 -15.212 1.00 46.62 91 ASP A N 1
ATOM 738 C CA . ASP A 1 91 ? 12.657 -1.075 -15.449 1.00 46.62 91 ASP A CA 1
ATOM 739 C C . ASP A 1 91 ? 13.625 -0.189 -14.646 1.00 46.62 91 ASP A C 1
ATOM 741 O O . ASP A 1 91 ? 13.562 1.043 -14.710 1.00 46.62 91 ASP A O 1
ATOM 745 N N . GLN A 1 92 ? 14.534 -0.824 -13.900 1.00 42.75 92 GLN A N 1
ATOM 746 C CA . GLN A 1 92 ? 15.584 -0.146 -13.131 1.00 42.75 92 GLN A CA 1
ATOM 747 C C . GLN A 1 92 ? 16.557 0.642 -14.029 1.00 42.75 92 GLN A C 1
ATOM 749 O O . GLN A 1 92 ? 17.329 1.453 -13.523 1.00 42.75 92 GLN A O 1
ATOM 754 N N . ASN A 1 93 ? 16.508 0.430 -15.349 1.00 42.53 93 ASN A N 1
ATOM 755 C CA . ASN A 1 93 ? 17.368 1.084 -16.330 1.00 42.53 93 ASN A CA 1
ATOM 756 C C . ASN A 1 93 ? 16.738 2.311 -17.020 1.00 42.53 93 ASN A C 1
ATOM 758 O O . ASN A 1 93 ? 17.411 2.929 -17.843 1.00 42.53 93 ASN A O 1
ATOM 762 N N . ASP A 1 94 ? 15.484 2.688 -16.724 1.00 42.38 94 ASP A N 1
ATOM 763 C CA . ASP A 1 94 ? 14.856 3.890 -17.301 1.00 42.38 94 ASP A CA 1
ATOM 764 C C . ASP A 1 94 ? 15.070 5.127 -16.398 1.00 42.38 94 ASP A C 1
ATOM 766 O O . ASP A 1 94 ? 14.361 5.293 -15.402 1.00 42.38 94 ASP A O 1
ATOM 770 N N . PRO A 1 95 ? 15.979 6.061 -16.747 1.00 40.69 95 PRO A N 1
ATOM 771 C CA . PRO A 1 95 ? 16.239 7.266 -15.956 1.00 40.69 95 PRO A CA 1
ATOM 772 C C . PRO A 1 95 ? 15.075 8.274 -15.950 1.00 40.69 95 PRO A C 1
ATOM 774 O O . PRO A 1 95 ? 15.113 9.246 -15.196 1.00 40.69 95 PRO A O 1
ATOM 777 N N . LYS A 1 96 ? 14.027 8.075 -16.767 1.00 37.97 96 LYS A N 1
ATOM 778 C CA . LYS A 1 96 ? 12.775 8.857 -16.735 1.00 37.97 96 LYS A CA 1
ATOM 779 C C . LYS A 1 96 ? 11.689 8.189 -15.878 1.00 37.97 96 LYS A C 1
ATOM 781 O O . LYS A 1 96 ? 10.580 8.724 -15.746 1.00 37.97 96 LYS A O 1
ATOM 786 N N . SER A 1 97 ? 11.979 7.032 -15.284 1.00 41.19 97 SER A N 1
ATOM 787 C CA . SER A 1 97 ? 11.094 6.340 -14.355 1.00 41.19 97 SER A CA 1
ATOM 788 C C . SER A 1 97 ? 11.052 7.061 -13.006 1.00 41.19 97 SER A C 1
ATOM 790 O O . SER A 1 97 ? 11.955 6.956 -12.185 1.00 41.19 97 SER A O 1
ATOM 792 N N . ALA A 1 98 ? 9.969 7.793 -12.747 1.00 42.00 98 ALA A N 1
ATOM 793 C CA . ALA A 1 98 ? 9.720 8.455 -11.464 1.00 42.00 98 ALA A CA 1
ATOM 794 C C . ALA A 1 98 ? 9.238 7.496 -10.344 1.00 42.00 98 ALA A C 1
ATOM 796 O O . ALA A 1 98 ? 8.444 7.904 -9.500 1.00 42.00 98 ALA A O 1
ATOM 797 N N . GLY A 1 99 ? 9.682 6.234 -10.342 1.00 48.50 99 GLY A N 1
ATOM 798 C CA . GLY A 1 99 ? 9.343 5.231 -9.328 1.00 48.50 99 GLY A CA 1
ATOM 799 C C . GLY A 1 99 ? 8.677 3.972 -9.894 1.00 48.50 99 GLY A C 1
ATOM 800 O O . GLY A 1 99 ? 8.042 3.975 -10.950 1.00 48.50 99 GLY A O 1
ATOM 801 N N . GLY A 1 100 ? 8.845 2.882 -9.165 1.00 53.88 100 GLY A N 1
ATOM 802 C CA . GLY A 1 100 ? 8.396 1.537 -9.490 1.00 53.88 100 GLY A CA 1
ATOM 803 C C . GLY A 1 100 ? 9.055 0.583 -8.502 1.00 53.88 100 GLY A C 1
ATOM 804 O O . GLY A 1 100 ? 10.105 0.913 -7.963 1.00 53.88 100 GLY A O 1
ATOM 805 N N . TRP A 1 101 ? 8.430 -0.562 -8.252 1.00 63.28 101 TRP A N 1
ATOM 806 C CA . TRP A 1 101 ? 8.906 -1.526 -7.267 1.00 63.28 101 TRP A CA 1
ATOM 807 C C . TRP A 1 101 ? 10.204 -2.188 -7.738 1.00 63.28 101 TRP A C 1
ATOM 809 O O . TRP A 1 101 ? 10.180 -3.028 -8.637 1.00 63.28 101 TRP A O 1
ATOM 819 N N . ASN A 1 102 ? 11.339 -1.845 -7.131 1.00 68.94 102 ASN A N 1
ATOM 820 C CA 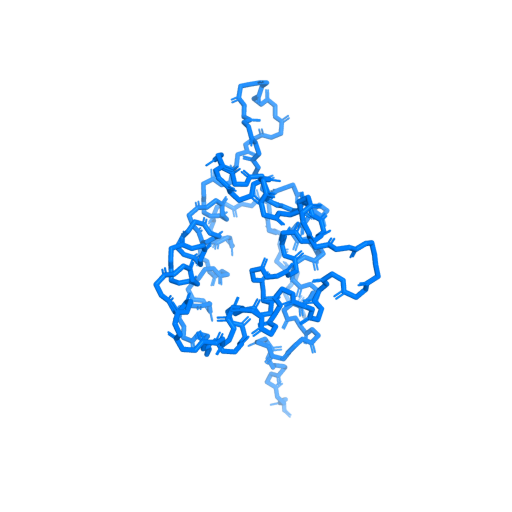. ASN A 1 102 ? 12.552 -2.647 -7.287 1.00 68.94 102 ASN A CA 1
ATOM 821 C C . ASN A 1 102 ? 12.454 -3.945 -6.458 1.00 68.94 102 ASN A C 1
ATOM 823 O O . ASN A 1 102 ? 11.605 -4.071 -5.573 1.00 68.94 102 ASN A O 1
ATOM 827 N N . SER A 1 103 ? 13.334 -4.921 -6.707 1.00 69.38 103 SER A N 1
ATOM 828 C CA . SER A 1 103 ? 13.277 -6.228 -6.029 1.00 69.38 103 SER A CA 1
ATOM 829 C C . SER A 1 103 ? 13.333 -6.124 -4.499 1.00 69.38 103 SER A C 1
ATOM 831 O O . SER A 1 103 ? 12.698 -6.916 -3.807 1.00 69.38 103 SER A O 1
ATOM 833 N N . ASN A 1 104 ? 14.050 -5.137 -3.953 1.00 72.19 104 ASN A N 1
ATOM 834 C CA . ASN A 1 104 ? 14.143 -4.930 -2.507 1.00 72.19 104 ASN A CA 1
ATOM 835 C C . ASN A 1 104 ? 12.846 -4.344 -1.938 1.00 72.19 104 ASN A C 1
ATOM 837 O O . ASN A 1 104 ? 12.356 -4.822 -0.917 1.00 72.19 104 ASN A O 1
ATOM 841 N N . GLU A 1 105 ? 12.265 -3.344 -2.601 1.00 74.44 105 GLU A N 1
ATOM 842 C CA . GLU A 1 105 ? 10.979 -2.750 -2.216 1.00 74.44 105 GLU A CA 1
ATOM 843 C C . GLU A 1 105 ? 9.860 -3.787 -2.270 1.00 74.44 105 GLU A C 1
ATOM 845 O O . GLU A 1 105 ? 9.038 -3.881 -1.359 1.00 74.44 105 GLU A O 1
ATOM 850 N N . LEU A 1 106 ? 9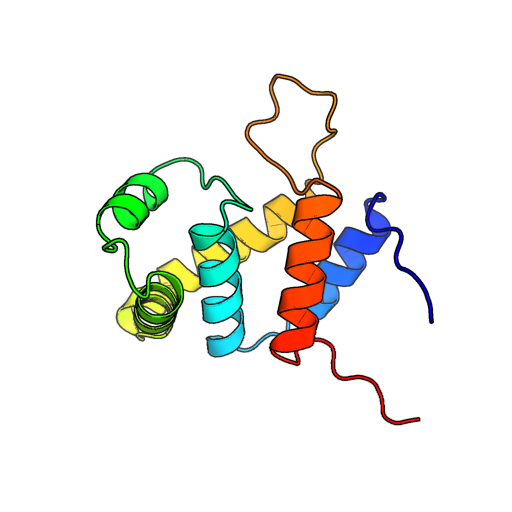.870 -4.615 -3.310 1.00 75.56 106 LEU A N 1
ATOM 851 C CA . LEU A 1 106 ? 8.881 -5.658 -3.522 1.00 75.56 106 LEU A CA 1
ATOM 852 C C . LEU A 1 106 ? 8.996 -6.775 -2.487 1.00 75.56 106 LEU A C 1
ATOM 854 O O . LEU A 1 106 ? 7.984 -7.213 -1.943 1.00 75.56 106 LEU A O 1
ATOM 858 N N .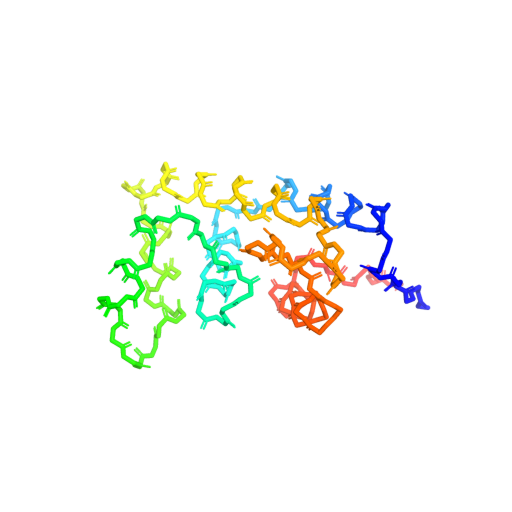 ASN A 1 107 ? 10.221 -7.174 -2.138 1.00 76.38 107 ASN A N 1
ATOM 859 C CA . ASN A 1 107 ? 10.461 -8.101 -1.035 1.00 76.38 107 ASN A CA 1
ATOM 860 C C . ASN A 1 107 ? 9.959 -7.529 0.298 1.00 76.38 107 ASN A C 1
ATOM 862 O O . ASN A 1 107 ? 9.250 -8.222 1.025 1.00 76.38 107 ASN A O 1
ATOM 866 N N . LEU A 1 108 ? 10.256 -6.259 0.598 1.00 79.38 108 LEU A N 1
ATOM 867 C CA . LEU A 1 108 ? 9.765 -5.587 1.808 1.00 79.38 108 LEU A CA 1
ATOM 868 C C . LEU A 1 108 ? 8.233 -5.552 1.865 1.00 79.38 108 LEU A C 1
ATOM 870 O O . LEU A 1 108 ? 7.641 -5.771 2.921 1.00 79.38 108 LEU A O 1
ATOM 874 N N . PHE A 1 109 ? 7.582 -5.306 0.734 1.00 83.44 109 PHE A N 1
ATOM 875 C CA . PHE A 1 109 ? 6.130 -5.294 0.638 1.00 83.44 109 PHE A CA 1
ATOM 876 C C . PHE A 1 109 ? 5.502 -6.670 0.790 1.00 83.44 109 PHE A C 1
ATOM 878 O O . PHE A 1 109 ? 4.551 -6.821 1.551 1.00 83.44 109 PHE A O 1
ATOM 885 N N . VAL A 1 110 ? 6.050 -7.691 0.137 1.00 82.50 110 VAL A N 1
ATOM 886 C CA . VAL A 1 110 ? 5.579 -9.072 0.289 1.00 82.50 110 VAL A CA 1
ATOM 887 C C . VAL A 1 110 ? 5.739 -9.549 1.734 1.00 82.50 110 VAL A C 1
ATOM 889 O O . VAL A 1 110 ? 4.823 -10.172 2.271 1.00 82.50 110 VAL A O 1
ATOM 892 N N . GLU A 1 111 ? 6.858 -9.233 2.389 1.00 84.75 111 GLU A N 1
ATOM 893 C CA . GLU A 1 111 ? 7.061 -9.523 3.813 1.00 84.75 111 GLU A CA 1
ATOM 894 C C . GLU A 1 111 ? 6.032 -8.803 4.691 1.00 84.75 111 GLU A C 1
ATOM 896 O O . GLU A 1 111 ? 5.438 -9.417 5.580 1.00 84.75 111 GLU A O 1
ATOM 901 N N . PHE A 1 112 ? 5.723 -7.538 4.398 1.00 86.81 112 PHE A N 1
ATOM 902 C CA . PHE A 1 112 ? 4.661 -6.820 5.100 1.00 86.81 112 PHE A CA 1
ATOM 903 C C . PHE A 1 112 ? 3.281 -7.466 4.895 1.00 86.81 112 PHE A C 1
ATOM 905 O O . PHE A 1 112 ? 2.545 -7.659 5.861 1.00 86.81 112 PHE A O 1
ATOM 912 N N . LEU A 1 113 ? 2.939 -7.877 3.669 1.00 86.38 113 LEU A N 1
ATOM 913 C CA . LEU A 1 113 ? 1.680 -8.573 3.370 1.00 86.38 113 LEU A CA 1
ATOM 914 C C . LEU A 1 113 ? 1.564 -9.920 4.096 1.00 86.38 113 LEU A C 1
ATOM 916 O O . LEU A 1 113 ? 0.475 -10.302 4.534 1.00 86.38 113 LEU A O 1
ATOM 920 N N . ARG A 1 114 ? 2.681 -10.639 4.254 1.00 85.31 114 ARG A N 1
ATOM 921 C CA . ARG A 1 114 ? 2.750 -11.850 5.087 1.00 85.31 114 ARG A CA 1
ATOM 922 C C . ARG A 1 114 ? 2.524 -11.517 6.557 1.00 85.31 114 ARG A C 1
ATOM 924 O O . ARG A 1 114 ? 1.755 -12.214 7.213 1.00 85.31 114 ARG A O 1
ATOM 931 N N . PHE A 1 115 ? 3.150 -10.451 7.053 1.00 85.88 115 PHE A N 1
ATOM 932 C CA . PHE A 1 115 ? 3.025 -10.001 8.437 1.00 85.88 115 PHE A CA 1
ATOM 933 C C . PHE A 1 115 ? 1.578 -9.654 8.814 1.00 85.88 115 PHE A C 1
ATOM 935 O O . PHE A 1 115 ? 1.094 -10.121 9.842 1.00 85.88 115 PHE A O 1
ATOM 942 N N . ILE A 1 116 ? 0.857 -8.911 7.968 1.00 85.12 116 ILE A N 1
ATOM 943 C CA . ILE A 1 116 ? -0.556 -8.568 8.219 1.00 85.12 116 ILE A CA 1
ATOM 944 C C . ILE A 1 116 ? -1.531 -9.712 7.888 1.00 85.12 116 ILE A C 1
ATOM 946 O O . ILE A 1 116 ? -2.738 -9.577 8.062 1.00 85.12 116 ILE A O 1
ATOM 950 N N . GLY A 1 117 ? -1.027 -10.858 7.419 1.00 80.62 117 GLY A N 1
ATOM 951 C CA . GLY A 1 117 ? -1.832 -12.053 7.181 1.00 80.62 117 GLY A CA 1
ATOM 952 C C . GLY A 1 117 ? -2.685 -12.019 5.911 1.00 80.62 117 GLY A C 1
ATOM 953 O O . GLY A 1 117 ? -3.593 -12.841 5.791 1.00 80.62 117 GLY A O 1
ATOM 954 N N . VAL A 1 118 ? -2.386 -11.134 4.951 1.00 76.69 118 VAL A N 1
ATOM 955 C CA . VAL A 1 118 ? -3.045 -11.115 3.628 1.00 76.69 118 VAL A CA 1
ATOM 956 C C . VAL A 1 118 ? -2.764 -12.418 2.876 1.00 76.69 118 VAL A C 1
ATOM 958 O O . VAL A 1 118 ? -3.669 -13.021 2.302 1.00 76.69 118 VAL A O 1
ATOM 961 N N . PHE A 1 119 ? -1.533 -12.924 2.966 1.00 68.31 119 PHE A N 1
ATOM 962 C CA . PHE A 1 119 ? -1.178 -14.268 2.511 1.00 68.31 119 PHE A CA 1
ATOM 963 C C . PHE A 1 119 ? -1.145 -15.224 3.698 1.00 68.31 119 PHE A C 1
ATOM 965 O O . PHE A 1 119 ? -0.077 -15.564 4.211 1.00 68.31 119 PHE A O 1
ATOM 972 N N . ARG A 1 120 ? -2.312 -15.674 4.171 1.00 55.50 120 ARG A N 1
ATOM 973 C CA . ARG A 1 120 ? -2.333 -16.788 5.129 1.00 55.50 120 ARG A CA 1
ATOM 974 C C . ARG A 1 120 ? -1.673 -18.001 4.474 1.00 55.50 120 ARG A C 1
ATOM 976 O O . ARG A 1 120 ? -2.066 -18.404 3.379 1.00 55.50 120 ARG A O 1
ATOM 983 N N . ARG A 1 121 ? -0.687 -18.609 5.148 1.00 44.72 121 ARG A N 1
ATOM 984 C CA . ARG A 1 121 ? -0.251 -19.971 4.809 1.00 44.72 121 ARG A CA 1
ATOM 985 C C . ARG A 1 121 ? -1.516 -20.829 4.802 1.00 44.72 121 ARG A C 1
ATOM 987 O O . ARG A 1 121 ? -2.195 -20.890 5.826 1.00 44.72 121 ARG A O 1
ATOM 994 N N . ARG A 1 122 ? -1.857 -21.465 3.676 1.00 37.38 122 ARG A N 1
ATOM 995 C CA . ARG A 1 122 ? -2.769 -22.613 3.740 1.00 37.38 122 ARG A CA 1
ATOM 996 C C . ARG A 1 122 ? -2.132 -23.578 4.736 1.00 37.38 122 ARG A C 1
ATOM 998 O O . ARG A 1 122 ? -0.991 -23.986 4.524 1.00 37.38 122 ARG A O 1
ATOM 1005 N N . ALA A 1 123 ? -2.818 -23.840 5.845 1.00 33.38 123 ALA A N 1
ATOM 1006 C CA . ALA A 1 123 ? -2.475 -24.970 6.688 1.00 33.38 123 ALA A CA 1
ATOM 1007 C C . ALA A 1 123 ? -2.550 -26.206 5.782 1.00 33.38 123 ALA A C 1
ATOM 1009 O O . ALA A 1 123 ? -3.570 -26.406 5.117 1.00 33.38 123 ALA A O 1
ATOM 1010 N N . ALA A 1 124 ? -1.415 -26.888 5.644 1.00 35.50 124 ALA A N 1
ATOM 1011 C CA . ALA A 1 124 ? -1.324 -28.178 4.977 1.00 35.50 124 ALA A CA 1
ATOM 1012 C C . ALA A 1 124 ? -2.011 -29.244 5.832 1.00 35.50 124 ALA A C 1
ATOM 1014 O O . ALA A 1 124 ? -1.968 -29.092 7.076 1.00 35.50 124 ALA A O 1
#

Radius of gyration: 14.64 Å; chains: 1; bounding box: 32×46×33 Å

Secondary structure (DSSP, 8-state):
-----TTSHHHHHHHHHHHTT--HHHHHHHHHHHHHTTS---SSTHHHHHHHS-SSSHHHHHHHHHTSGGGHHHHHHHHHHHHHHHHT---TT-TT------HHHHHHHHHHHHHTTSSPPPP-